Protein AF-A0AAU7GQK8-F1 (afdb_monomer_lite)

Radius of gyration: 15.6 Å; chains: 1; bounding box: 38×26×42 Å

pLDDT: mean 88.73, std 6.78, range [58.38, 95.5]

Secondary structure (DSSP, 8-state):
-B----HHHHHHHTSTTGGG--HHHHHTSTTHHHHHHHHHHHHT-SEEEEEE-TTS-EEEEEESSTT---EEEEEETTEEEETTHHHHHHHHHHHHHHHHS-TTGGGS-HHHHHHHHHHHHHHTT--HHHHHHHHHHHH-

Foldseek 3Di:
DFDQALVVVLVLLPDPCNLVDAPLNLCPDPCNVSNLVSLLVLLPFGDWDWDADPVRKIKIFTDNDPVGRPWIWIDDPSDIDTDCPLSSNLLSVLSSLVSPDDPCLVVDDPVVVVVSLVVSCVVSVHDSVSSVSSVVNSVD

Structure (mmCIF, N/CA/C/O backbone):
data_AF-A0AAU7GQK8-F1
#
_entry.id   AF-A0AAU7GQK8-F1
#
loop_
_atom_site.group_PDB
_atom_site.id
_atom_site.type_symbol
_atom_site.label_atom_id
_atom_site.label_alt_id
_atom_site.label_comp_id
_atom_site.label_asym_id
_atom_site.label_entity_id
_atom_site.label_seq_id
_atom_site.pdbx_PDB_ins_code
_atom_site.Cartn_x
_atom_site.Cartn_y
_atom_site.Cartn_z
_atom_site.occupancy
_atom_site.B_iso_or_equiv
_atom_site.auth_seq_id
_atom_site.auth_comp_id
_atom_site.auth_asym_id
_atom_site.auth_atom_id
_atom_site.pdbx_PDB_model_num
ATOM 1 N N . MET A 1 1 ? 3.070 -3.277 18.983 1.00 58.38 1 MET A N 1
ATOM 2 C CA . MET A 1 1 ? 3.810 -4.397 18.359 1.00 58.38 1 MET A CA 1
ATOM 3 C C . MET A 1 1 ? 4.640 -3.815 17.222 1.00 58.38 1 MET A C 1
ATOM 5 O O . MET A 1 1 ? 4.125 -2.942 16.535 1.00 58.38 1 MET A O 1
ATOM 9 N N . PHE A 1 2 ? 5.909 -4.207 17.063 1.00 65.38 2 PHE A N 1
ATOM 10 C CA . PHE A 1 2 ? 6.689 -3.819 15.879 1.00 65.38 2 PHE A CA 1
ATOM 11 C C . PHE A 1 2 ? 6.305 -4.754 14.732 1.00 65.38 2 PHE A C 1
ATOM 13 O O . PHE A 1 2 ? 6.503 -5.965 14.846 1.00 65.38 2 PHE A O 1
ATOM 20 N N . LYS A 1 3 ? 5.740 -4.211 13.655 1.00 69.25 3 LYS A N 1
ATOM 21 C CA . LYS A 1 3 ? 5.445 -4.975 12.440 1.00 69.25 3 LYS A CA 1
ATOM 22 C C . LYS A 1 3 ? 6.649 -4.883 11.507 1.00 69.25 3 LYS A C 1
ATOM 24 O O . LYS A 1 3 ? 7.192 -3.800 11.303 1.00 69.25 3 LYS A O 1
ATOM 29 N N . THR A 1 4 ? 7.088 -6.019 10.972 1.00 68.94 4 THR A N 1
ATOM 30 C CA . THR A 1 4 ? 8.289 -6.090 10.121 1.00 68.94 4 THR A CA 1
ATOM 31 C C . THR A 1 4 ? 8.048 -6.728 8.757 1.00 68.94 4 THR A C 1
ATOM 33 O O . THR A 1 4 ? 8.979 -6.754 7.958 1.00 68.94 4 THR A O 1
ATOM 36 N N . LYS A 1 5 ? 6.843 -7.252 8.483 1.00 81.62 5 LYS A N 1
ATOM 37 C CA . LYS A 1 5 ? 6.514 -8.003 7.259 1.00 81.62 5 LYS A CA 1
ATOM 38 C C . LYS A 1 5 ? 5.036 -7.892 6.886 1.00 81.62 5 LYS A C 1
ATOM 40 O O . LYS A 1 5 ? 4.209 -7.591 7.743 1.00 81.62 5 LYS A O 1
ATOM 45 N N . ILE A 1 6 ? 4.728 -8.211 5.628 1.00 90.19 6 ILE A N 1
ATOM 46 C CA . ILE A 1 6 ? 3.391 -8.165 5.008 1.00 90.19 6 ILE A CA 1
ATOM 47 C C . ILE A 1 6 ? 2.793 -9.563 4.747 1.00 90.19 6 ILE A C 1
ATOM 49 O O . ILE A 1 6 ? 2.440 -9.912 3.621 1.00 90.19 6 ILE A O 1
ATOM 53 N N . GLU A 1 7 ? 2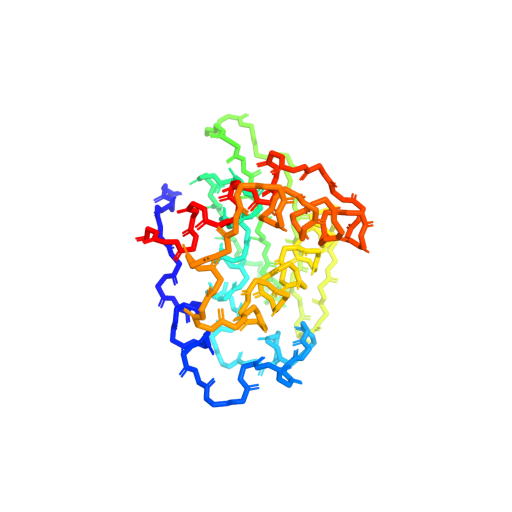.759 -10.409 5.775 1.00 87.38 7 GLU A N 1
ATOM 54 C CA . GLU A 1 7 ? 2.442 -11.843 5.651 1.00 87.38 7 GLU A CA 1
ATOM 55 C C . GLU A 1 7 ? 1.087 -12.143 4.981 1.00 87.38 7 GLU A C 1
ATOM 57 O O . GLU A 1 7 ? 0.992 -13.058 4.164 1.00 87.38 7 GLU A O 1
ATOM 62 N N . HIS A 1 8 ? 0.041 -11.369 5.277 1.00 89.56 8 HIS A N 1
ATOM 63 C CA . HIS A 1 8 ? -1.304 -11.610 4.744 1.00 89.56 8 HIS A CA 1
ATOM 64 C C . HIS A 1 8 ? -1.440 -11.023 3.347 1.00 89.56 8 HIS A C 1
ATOM 66 O O . HIS A 1 8 ? -2.011 -11.641 2.448 1.00 89.56 8 HIS A O 1
ATOM 72 N N . LEU A 1 9 ? -0.860 -9.843 3.145 1.00 91.00 9 LEU A N 1
ATOM 73 C CA . LEU A 1 9 ? -0.875 -9.176 1.855 1.00 91.00 9 LEU A CA 1
ATOM 74 C C . LEU A 1 9 ? -0.057 -9.947 0.809 1.00 91.00 9 LEU A C 1
ATOM 76 O O . LEU A 1 9 ? -0.452 -9.975 -0.350 1.00 91.00 9 LEU A O 1
ATOM 80 N N . LYS A 1 10 ? 1.019 -10.653 1.198 1.00 89.69 10 LYS A N 1
ATOM 81 C CA . LYS A 1 10 ? 1.784 -11.544 0.299 1.00 89.69 10 LYS A CA 1
ATOM 82 C C . LYS A 1 10 ? 0.907 -12.603 -0.366 1.00 89.69 10 LYS A C 1
ATOM 84 O O . LYS A 1 10 ? 1.056 -12.829 -1.563 1.00 89.69 10 LYS A O 1
ATOM 89 N N . GLN A 1 11 ? -0.012 -13.209 0.385 1.00 87.62 11 GLN A N 1
ATOM 90 C CA . GLN A 1 11 ? -0.928 -14.222 -0.148 1.00 87.62 11 GLN A CA 1
ATOM 91 C C . GLN A 1 11 ? -1.889 -13.614 -1.173 1.00 87.62 11 GLN A C 1
ATOM 93 O O . GLN A 1 11 ? -2.117 -14.199 -2.226 1.00 87.62 11 GLN A O 1
ATOM 98 N N . VAL A 1 12 ? -2.400 -12.411 -0.893 1.00 89.56 12 VAL A N 1
ATOM 99 C CA . VAL A 1 12 ? -3.307 -11.705 -1.807 1.00 89.56 12 VAL A CA 1
ATOM 100 C C . VAL A 1 12 ? -2.585 -11.243 -3.071 1.00 89.56 12 VAL A C 1
ATOM 102 O O . VAL A 1 12 ? -3.122 -11.386 -4.155 1.00 89.56 12 VAL A O 1
ATOM 105 N N . ILE A 1 13 ? -1.346 -10.758 -2.967 1.00 88.94 13 ILE A N 1
ATOM 106 C CA . ILE A 1 13 ? -0.528 -10.335 -4.119 1.00 88.94 13 ILE A CA 1
ATOM 107 C C . ILE A 1 13 ? -0.242 -11.488 -5.091 1.00 88.94 13 ILE A C 1
ATOM 109 O O . ILE A 1 13 ? -0.012 -11.254 -6.277 1.00 88.94 13 ILE A O 1
ATOM 113 N N . GLN A 1 14 ? -0.164 -12.715 -4.577 1.00 86.38 14 GLN A N 1
ATOM 114 C CA . GLN A 1 14 ? 0.151 -13.910 -5.357 1.00 86.38 14 GLN A CA 1
ATOM 115 C C . GLN A 1 14 ? -1.084 -14.560 -5.991 1.00 86.38 14 GLN A C 1
ATOM 117 O O . GLN A 1 14 ? -0.920 -15.539 -6.714 1.00 86.38 14 GLN A O 1
ATOM 122 N N . SER A 1 15 ? -2.295 -14.057 -5.731 1.00 86.56 15 SER A N 1
ATOM 123 C CA . SER A 1 15 ? -3.497 -14.590 -6.368 1.00 86.56 15 SER A CA 1
ATOM 124 C C . SER A 1 15 ? -3.611 -14.126 -7.822 1.00 86.56 15 SER A C 1
ATOM 126 O O . SER A 1 15 ? -3.201 -13.017 -8.173 1.00 86.56 15 SER A O 1
ATOM 128 N N . ASP A 1 16 ? -4.218 -14.966 -8.663 1.00 81.62 16 ASP A N 1
ATOM 129 C CA . ASP A 1 16 ? -4.432 -14.663 -10.085 1.00 81.62 16 ASP A CA 1
ATOM 130 C C . ASP A 1 16 ? -5.318 -13.419 -10.290 1.00 81.62 16 ASP A C 1
ATOM 132 O O . ASP A 1 16 ? -5.154 -12.677 -11.260 1.00 81.62 16 ASP A O 1
ATOM 136 N N . ASP A 1 17 ? -6.206 -13.139 -9.334 1.00 88.38 17 ASP A N 1
ATOM 137 C CA . ASP A 1 17 ? -7.135 -12.010 -9.382 1.00 88.38 17 ASP A CA 1
ATOM 138 C C . ASP A 1 17 ? -6.549 -10.708 -8.822 1.00 88.38 17 ASP A C 1
ATOM 140 O O . ASP A 1 17 ? -7.190 -9.666 -8.924 1.00 88.38 17 ASP A O 1
ATOM 144 N N . PHE A 1 18 ? -5.334 -10.708 -8.256 1.00 90.25 18 PHE A N 1
ATOM 145 C CA . PHE A 1 18 ? -4.793 -9.534 -7.559 1.00 90.25 18 PHE A CA 1
ATOM 146 C C . PHE A 1 18 ? -4.863 -8.246 -8.390 1.00 90.25 18 PHE A C 1
ATOM 148 O O . PHE A 1 18 ? -5.241 -7.190 -7.887 1.00 90.25 18 PHE A O 1
ATOM 155 N N . LEU A 1 19 ? -4.524 -8.330 -9.680 1.00 91.12 19 LEU A N 1
ATOM 156 C CA . LEU A 1 19 ? -4.459 -7.171 -10.572 1.00 91.12 19 LEU A CA 1
ATOM 157 C C . LEU A 1 19 ? -5.826 -6.552 -10.908 1.00 91.12 19 LEU A C 1
ATOM 159 O O . LEU A 1 19 ? -5.850 -5.430 -11.435 1.00 91.12 19 LEU A O 1
ATOM 163 N N . SER A 1 20 ? -6.922 -7.272 -10.637 1.00 92.06 20 SER A N 1
ATOM 164 C CA . SER A 1 20 ? -8.302 -6.821 -10.839 1.00 92.06 20 SER A CA 1
ATOM 165 C C . SER A 1 20 ? -8.951 -6.267 -9.565 1.00 92.06 20 SER A C 1
ATOM 167 O O . SER A 1 20 ? -9.997 -5.628 -9.663 1.00 92.06 20 SER A O 1
ATOM 169 N N . LEU A 1 21 ? -8.322 -6.449 -8.397 1.00 93.31 21 LEU A N 1
ATOM 170 C CA . LEU A 1 21 ? -8.850 -5.974 -7.121 1.00 93.31 21 LEU A CA 1
ATOM 171 C C . LEU A 1 21 ? -8.793 -4.447 -7.004 1.00 93.31 21 LEU A C 1
ATOM 173 O O . LEU A 1 21 ? -7.794 -3.802 -7.332 1.00 93.31 21 LEU A O 1
ATOM 177 N N . SER A 1 22 ? -9.856 -3.883 -6.440 1.00 92.94 22 SER A N 1
ATOM 178 C CA . SER A 1 22 ? -9.883 -2.536 -5.878 1.00 92.94 22 SER A CA 1
ATOM 179 C C . SER A 1 22 ? -9.531 -2.551 -4.385 1.00 92.94 22 SER A C 1
ATOM 181 O O . SER A 1 22 ? -9.515 -3.594 -3.725 1.00 92.94 22 SER A O 1
ATOM 183 N N . PHE A 1 23 ? -9.263 -1.373 -3.821 1.00 92.25 23 PHE A N 1
ATOM 184 C CA . PHE A 1 23 ? -9.076 -1.246 -2.376 1.00 92.25 23 PHE A CA 1
ATOM 185 C C . PHE A 1 23 ? -10.360 -1.620 -1.616 1.00 92.25 23 PHE A C 1
ATOM 187 O O . PHE A 1 23 ? -10.313 -2.220 -0.543 1.00 92.25 23 PHE A O 1
ATOM 194 N N . GLU A 1 24 ? -11.512 -1.293 -2.195 1.00 91.94 24 GLU A N 1
ATOM 195 C CA . GLU A 1 24 ? -12.833 -1.624 -1.680 1.00 91.94 24 GLU A CA 1
ATOM 196 C C . GLU A 1 24 ? -13.088 -3.144 -1.665 1.00 91.94 24 GLU A C 1
ATOM 198 O O . GLU A 1 24 ? -13.788 -3.639 -0.785 1.00 91.94 24 GLU A O 1
ATOM 203 N N . ASP A 1 25 ? -12.473 -3.916 -2.562 1.00 91.75 25 ASP A N 1
ATOM 204 C CA . ASP A 1 25 ? -12.550 -5.380 -2.504 1.00 91.75 25 ASP A CA 1
ATOM 205 C C . ASP A 1 25 ? -11.761 -5.926 -1.304 1.00 91.75 25 ASP A C 1
ATOM 207 O O . ASP A 1 25 ? -12.274 -6.761 -0.560 1.00 91.75 25 ASP A O 1
ATOM 211 N N . LEU A 1 26 ? -10.556 -5.399 -1.044 1.00 88.88 26 LEU A N 1
ATOM 212 C CA . LEU A 1 26 ? -9.706 -5.817 0.083 1.00 88.88 26 LEU A CA 1
ATOM 213 C C . LEU A 1 26 ? -10.375 -5.636 1.452 1.00 88.88 26 LEU A C 1
ATOM 215 O O . LEU A 1 26 ? -10.223 -6.480 2.336 1.00 88.88 26 LEU A O 1
ATOM 219 N N . ILE A 1 27 ? -11.107 -4.538 1.653 1.00 89.25 27 ILE A N 1
ATOM 220 C CA . ILE A 1 27 ? -11.773 -4.265 2.938 1.00 89.25 27 ILE A CA 1
ATOM 221 C C . ILE A 1 27 ? -12.940 -5.224 3.217 1.00 89.25 27 ILE A C 1
ATOM 223 O O . ILE A 1 27 ? -13.307 -5.405 4.378 1.00 89.25 27 ILE A O 1
ATOM 227 N N . ASN A 1 28 ? -13.477 -5.872 2.179 1.00 89.06 28 ASN A N 1
ATOM 228 C CA . ASN A 1 28 ? -14.556 -6.853 2.284 1.00 89.06 28 ASN A CA 1
ATOM 229 C C . ASN A 1 28 ? -14.049 -8.283 2.536 1.00 89.06 28 ASN A C 1
ATOM 231 O O . ASN A 1 28 ? -14.851 -9.205 2.688 1.00 89.06 28 ASN A O 1
ATOM 235 N N . PHE A 1 29 ? -12.732 -8.500 2.589 1.00 89.12 29 PHE A N 1
ATOM 236 C CA . PHE A 1 29 ? -12.171 -9.822 2.856 1.00 89.12 29 PHE A CA 1
ATOM 237 C C . PHE A 1 29 ? -12.310 -10.204 4.335 1.00 89.12 29 PHE A C 1
ATOM 239 O O . PHE A 1 29 ? -12.264 -9.363 5.234 1.00 89.12 29 PHE A O 1
ATOM 246 N N . ASN A 1 30 ? -12.366 -11.512 4.607 1.00 88.06 30 ASN A N 1
ATOM 247 C CA . ASN A 1 30 ? -12.427 -12.047 5.974 1.00 88.06 30 ASN A CA 1
ATOM 248 C C . ASN A 1 30 ? -11.210 -11.656 6.839 1.00 88.06 30 ASN A C 1
ATOM 250 O O . ASN A 1 30 ? -11.309 -11.629 8.063 1.00 88.06 30 ASN A O 1
ATOM 254 N N . ASN A 1 31 ? -10.066 -11.356 6.217 1.00 90.00 31 ASN A N 1
ATOM 255 C CA . ASN A 1 31 ? -8.820 -10.923 6.855 1.00 90.00 31 ASN A CA 1
ATOM 256 C C . ASN A 1 31 ? -8.533 -9.419 6.656 1.00 90.00 31 ASN A C 1
ATOM 258 O O . ASN A 1 31 ? -7.375 -9.002 6.711 1.00 90.00 31 ASN A O 1
ATOM 262 N N . SER A 1 32 ? -9.564 -8.596 6.425 1.00 90.75 32 SER A N 1
ATOM 263 C CA . SER A 1 32 ? -9.419 -7.159 6.141 1.00 90.75 32 SER A CA 1
ATOM 264 C C . SER A 1 32 ? -8.617 -6.399 7.201 1.00 90.75 32 SER A C 1
ATOM 266 O O . SER A 1 32 ? -7.817 -5.535 6.855 1.00 90.75 32 SER A O 1
ATOM 268 N N . ILE A 1 33 ? -8.745 -6.753 8.484 1.00 91.69 33 ILE A N 1
ATOM 269 C CA . ILE A 1 33 ? -7.971 -6.125 9.569 1.00 91.69 33 ILE A CA 1
ATOM 270 C C . ILE A 1 33 ? -6.467 -6.351 9.375 1.00 91.69 33 ILE A C 1
ATOM 272 O O . ILE A 1 33 ? -5.681 -5.411 9.484 1.00 91.69 33 ILE A O 1
ATOM 276 N N . GLN A 1 34 ? -6.060 -7.583 9.072 1.00 92.81 34 GLN A N 1
ATOM 277 C CA . GLN A 1 34 ? -4.658 -7.926 8.855 1.00 92.81 34 GLN A CA 1
ATOM 278 C C . GLN A 1 34 ? -4.121 -7.337 7.546 1.00 92.81 34 GLN A C 1
ATOM 280 O O . GLN A 1 34 ? -2.966 -6.925 7.483 1.00 92.81 34 GLN A O 1
ATOM 285 N N . LEU A 1 35 ? -4.961 -7.252 6.513 1.00 93.12 35 LEU A N 1
ATOM 286 C CA . LEU A 1 35 ? -4.604 -6.613 5.246 1.00 93.12 35 LEU A CA 1
ATOM 287 C C . LEU A 1 35 ? -4.393 -5.105 5.414 1.00 93.12 35 LEU A C 1
ATOM 289 O O . LEU A 1 35 ? -3.423 -4.561 4.890 1.00 93.12 35 LEU A O 1
ATOM 293 N N . LEU A 1 36 ? -5.251 -4.437 6.189 1.00 93.00 36 LEU A N 1
ATOM 294 C CA . LEU A 1 36 ? -5.078 -3.029 6.546 1.00 93.00 36 LEU A CA 1
ATOM 295 C C . LEU A 1 36 ? -3.807 -2.808 7.369 1.00 93.00 36 LEU A C 1
ATOM 297 O O . LEU A 1 36 ? -3.068 -1.868 7.092 1.00 93.00 36 LEU A O 1
ATOM 301 N N . GLU A 1 37 ? -3.513 -3.680 8.336 1.00 92.94 37 GLU A N 1
ATOM 302 C CA . GLU A 1 37 ? -2.257 -3.631 9.093 1.00 92.94 37 GLU A CA 1
ATOM 303 C C . GLU A 1 37 ? -1.031 -3.731 8.166 1.00 92.94 37 GLU A C 1
ATOM 305 O O . GLU A 1 37 ? -0.112 -2.915 8.258 1.00 92.94 37 GLU A O 1
ATOM 310 N N . ASP A 1 38 ? -1.028 -4.691 7.239 1.00 94.00 38 ASP A N 1
ATOM 311 C CA . ASP A 1 38 ? 0.070 -4.882 6.289 1.00 94.00 38 ASP A CA 1
ATOM 312 C C . ASP A 1 38 ? 0.215 -3.677 5.332 1.00 94.00 38 ASP A C 1
ATOM 314 O O . ASP A 1 38 ? 1.335 -3.262 5.025 1.00 94.00 38 ASP A O 1
ATOM 318 N N . LEU A 1 39 ? -0.890 -3.054 4.905 1.00 94.19 39 LEU A N 1
ATOM 319 C CA . LEU A 1 39 ? -0.858 -1.832 4.091 1.00 94.19 39 LEU A CA 1
ATOM 320 C C . LEU A 1 39 ? -0.325 -0.619 4.867 1.00 94.19 39 LEU A C 1
ATOM 322 O O . LEU A 1 39 ? 0.487 0.130 4.328 1.00 94.19 39 LEU A O 1
ATOM 326 N N . ILE A 1 40 ? -0.722 -0.432 6.131 1.00 93.62 40 ILE A N 1
ATOM 327 C CA . ILE A 1 40 ? -0.174 0.624 7.003 1.00 93.62 40 ILE A CA 1
ATOM 328 C C . ILE A 1 40 ? 1.338 0.443 7.167 1.00 93.62 40 ILE A C 1
ATOM 330 O O . ILE A 1 40 ? 2.092 1.420 7.143 1.00 93.62 40 ILE A O 1
ATOM 334 N N . TYR A 1 41 ? 1.799 -0.804 7.280 1.00 93.19 41 TYR A N 1
ATOM 335 C CA . TYR A 1 41 ? 3.225 -1.089 7.274 1.00 93.19 41 TYR A CA 1
ATOM 336 C C . TYR A 1 41 ? 3.875 -0.666 5.950 1.00 93.19 41 TYR A C 1
ATOM 338 O O . TYR A 1 41 ? 4.921 -0.024 5.968 1.00 93.19 41 TYR A O 1
ATOM 346 N N . LEU A 1 42 ? 3.273 -0.940 4.792 1.00 93.38 42 LEU A N 1
ATOM 347 C CA . LEU A 1 42 ? 3.833 -0.500 3.507 1.00 93.38 42 LEU A CA 1
ATOM 348 C C . LEU A 1 42 ? 3.892 1.026 3.340 1.00 93.38 42 LEU A C 1
ATOM 350 O O . LEU A 1 42 ? 4.807 1.510 2.677 1.00 93.38 42 LEU A O 1
ATOM 354 N N . VAL A 1 43 ? 2.986 1.781 3.972 1.00 93.06 43 VAL A N 1
ATOM 355 C CA . VAL A 1 43 ? 3.038 3.256 4.000 1.00 93.06 43 VAL A CA 1
ATOM 356 C C . VAL A 1 43 ? 4.319 3.767 4.675 1.00 93.06 43 VAL A C 1
ATOM 358 O O . VAL A 1 43 ? 4.806 4.841 4.339 1.00 93.06 43 VAL A O 1
ATOM 361 N N . GLY A 1 44 ? 4.912 3.013 5.603 1.00 90.44 44 GLY A N 1
ATOM 362 C CA . GLY A 1 44 ? 6.161 3.414 6.259 1.00 90.44 44 GLY A CA 1
ATOM 363 C C . GLY A 1 44 ? 6.168 3.265 7.776 1.00 90.44 44 GLY A C 1
ATOM 364 O O . GLY A 1 44 ? 7.233 3.364 8.393 1.00 90.44 44 GLY A O 1
ATOM 365 N N . TYR A 1 45 ? 5.016 2.988 8.383 1.00 90.88 45 TYR A N 1
ATOM 366 C CA . TYR A 1 45 ? 4.892 2.870 9.830 1.00 90.88 45 TYR A CA 1
ATOM 367 C C . TYR A 1 45 ? 5.361 1.501 10.318 1.00 90.88 45 TYR A C 1
ATOM 369 O O . TYR A 1 45 ? 5.085 0.471 9.708 1.00 90.88 45 TYR A O 1
ATOM 377 N N . ASN A 1 46 ? 6.094 1.487 11.429 1.00 87.62 46 ASN A N 1
ATOM 378 C CA . ASN A 1 46 ? 6.642 0.256 12.009 1.00 87.62 46 ASN A CA 1
ATOM 379 C C . ASN A 1 46 ? 5.942 -0.111 13.318 1.00 87.62 46 ASN A C 1
ATOM 381 O O . ASN A 1 46 ? 5.935 -1.278 13.714 1.00 87.62 46 ASN A O 1
ATOM 385 N N . ILE A 1 47 ? 5.351 0.880 13.988 1.00 90.00 47 ILE A N 1
ATOM 386 C CA . ILE A 1 47 ? 4.494 0.675 15.146 1.00 90.00 47 ILE A CA 1
ATOM 387 C C . ILE A 1 47 ? 3.057 0.795 14.682 1.00 90.00 47 ILE A C 1
ATOM 389 O O . ILE A 1 47 ? 2.657 1.839 14.175 1.00 90.00 47 ILE A O 1
ATOM 393 N N . ILE A 1 48 ? 2.294 -0.273 14.882 1.00 91.69 48 ILE A N 1
ATOM 394 C CA . ILE A 1 48 ? 0.861 -0.299 14.623 1.00 91.69 48 ILE A CA 1
ATOM 395 C C . ILE A 1 48 ? 0.200 -0.838 15.889 1.00 91.69 48 ILE A C 1
ATOM 397 O O . ILE A 1 48 ? 0.568 -1.902 16.401 1.00 91.69 48 ILE A O 1
ATOM 401 N N . LEU A 1 49 ? -0.723 -0.059 16.442 1.00 91.25 49 LEU A N 1
ATOM 402 C CA . LEU A 1 49 ? -1.605 -0.464 17.527 1.00 91.25 49 LEU A CA 1
ATOM 403 C C . LEU A 1 49 ? -3.010 -0.617 16.971 1.00 91.25 49 LEU A C 1
ATOM 405 O O . LEU A 1 49 ? -3.489 0.254 16.249 1.00 91.25 49 LEU A O 1
ATOM 409 N N . ILE A 1 50 ? -3.652 -1.725 17.320 1.00 91.88 50 ILE A N 1
ATOM 410 C CA . ILE A 1 50 ? -5.002 -2.055 16.884 1.00 91.88 50 ILE A CA 1
ATOM 411 C C . ILE A 1 50 ? -5.858 -2.169 18.136 1.00 91.88 50 ILE A C 1
ATOM 413 O O . ILE A 1 50 ? -5.604 -3.011 18.997 1.00 91.88 50 ILE A O 1
ATOM 417 N N . GLU A 1 51 ? -6.869 -1.320 18.234 1.00 91.81 51 GLU A N 1
ATOM 418 C CA . GLU A 1 51 ? -7.806 -1.294 19.349 1.00 91.81 51 GLU A CA 1
ATOM 419 C C . GLU A 1 51 ? -9.213 -1.561 18.833 1.00 91.81 51 GLU A C 1
ATOM 421 O O . GLU A 1 51 ? -9.618 -1.032 17.797 1.00 91.81 51 GLU A O 1
ATOM 426 N N . ARG A 1 52 ? -9.982 -2.372 19.562 1.00 91.38 52 ARG A N 1
ATOM 427 C CA . ARG A 1 52 ? -11.386 -2.614 19.240 1.00 91.38 52 ARG A CA 1
ATOM 428 C C . ARG A 1 52 ? -12.269 -1.982 20.297 1.00 91.38 52 ARG A C 1
ATOM 430 O O . ARG A 1 52 ? -12.185 -2.309 21.478 1.00 91.38 52 ARG A O 1
ATOM 437 N N . THR A 1 53 ? -13.119 -1.071 19.854 1.00 89.81 53 THR A N 1
ATOM 438 C CA . THR A 1 53 ? -14.087 -0.397 20.717 1.00 89.81 53 THR A CA 1
ATOM 439 C C . THR A 1 53 ? -15.259 -1.327 21.062 1.00 89.81 53 THR A C 1
ATOM 441 O O . THR A 1 53 ? -15.551 -2.258 20.303 1.00 89.81 53 THR A O 1
ATOM 444 N N . PRO A 1 54 ? -15.993 -1.064 22.160 1.00 87.19 54 PRO A N 1
ATOM 445 C CA . PRO A 1 54 ? -17.199 -1.820 22.506 1.00 87.19 54 PRO A CA 1
ATOM 446 C C . PRO A 1 54 ? -18.295 -1.784 21.429 1.0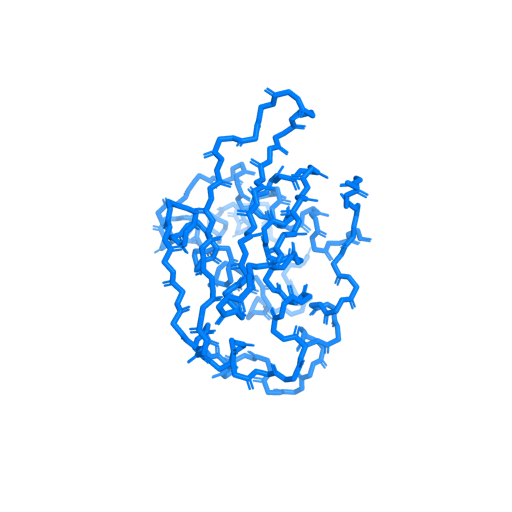0 87.19 54 PRO A C 1
ATOM 448 O O . PRO A 1 54 ? -19.080 -2.721 21.334 1.00 87.19 54 PRO A O 1
ATOM 451 N N . SER A 1 55 ? -18.337 -0.738 20.593 1.00 85.56 55 SER A N 1
ATOM 452 C CA . SER A 1 55 ? -19.257 -0.630 19.450 1.00 85.56 55 SER A CA 1
ATOM 453 C C . SER A 1 55 ? -18.865 -1.513 18.262 1.00 85.56 55 SER A C 1
ATOM 455 O O . SER A 1 55 ? -19.576 -1.547 17.263 1.00 85.56 55 SER A O 1
ATOM 457 N N . GLY A 1 56 ? -17.737 -2.221 18.345 1.00 85.56 56 GLY A N 1
ATOM 458 C CA . GLY A 1 56 ? -17.241 -3.106 17.297 1.00 85.56 56 GLY A CA 1
ATOM 459 C C . GLY A 1 56 ? -16.302 -2.439 16.290 1.00 85.56 56 GLY A C 1
ATOM 460 O O . GLY A 1 56 ? -15.697 -3.168 15.505 1.00 85.56 56 GLY A O 1
ATOM 461 N N . THR A 1 57 ? -16.119 -1.114 16.351 1.00 91.25 57 THR A N 1
ATOM 462 C CA . THR A 1 57 ? -15.189 -0.349 15.501 1.00 91.25 57 THR A CA 1
ATOM 463 C C . THR A 1 57 ? -13.741 -0.695 15.837 1.00 91.25 57 THR A C 1
ATOM 465 O O . THR A 1 57 ? -13.355 -0.664 17.012 1.00 91.25 57 THR A O 1
ATOM 468 N N . THR A 1 58 ? -12.939 -0.970 14.811 1.00 92.12 58 THR A N 1
ATOM 469 C CA . THR A 1 58 ? -11.490 -1.172 14.909 1.00 92.12 58 THR A CA 1
ATOM 470 C C . THR A 1 58 ? -10.771 0.146 14.634 1.00 92.12 58 THR A C 1
ATOM 472 O O . THR A 1 58 ? -11.031 0.803 13.631 1.00 92.12 58 THR A O 1
ATOM 475 N N . ILE A 1 59 ? -9.856 0.540 15.512 1.00 92.50 59 ILE A N 1
ATOM 476 C CA . ILE A 1 59 ? -9.028 1.738 15.373 1.00 92.50 59 ILE A CA 1
ATOM 477 C C . ILE A 1 59 ? -7.584 1.287 15.201 1.00 92.50 59 ILE A C 1
ATOM 479 O O . ILE A 1 59 ? -7.065 0.561 16.047 1.00 92.50 59 ILE A O 1
ATOM 483 N N . PHE A 1 60 ? -6.930 1.741 14.135 1.00 92.75 60 PHE A N 1
ATOM 484 C CA . PHE A 1 60 ? -5.488 1.583 13.983 1.00 92.75 60 PHE A CA 1
ATOM 485 C C . PHE A 1 60 ? -4.824 2.910 14.314 1.00 92.75 60 PHE A C 1
ATOM 487 O O . PHE A 1 60 ? -5.214 3.936 13.759 1.00 92.75 60 PHE A O 1
ATOM 494 N N . SER A 1 61 ? -3.829 2.876 15.195 1.00 92.12 61 SER A N 1
ATOM 495 C CA . SER A 1 61 ? -2.922 3.994 15.456 1.00 92.12 61 SER A CA 1
ATOM 496 C C . SER A 1 61 ? -1.523 3.601 14.999 1.00 92.12 61 SER A C 1
ATOM 498 O O . SER A 1 61 ? -1.022 2.551 15.408 1.00 92.12 61 SER A O 1
ATOM 500 N N . ALA A 1 62 ? -0.905 4.408 14.142 1.00 91.62 62 ALA A N 1
ATOM 501 C CA . ALA A 1 62 ? 0.370 4.092 13.517 1.00 91.62 62 ALA A CA 1
ATOM 502 C C . ALA A 1 62 ? 1.416 5.184 13.747 1.00 91.62 62 ALA A C 1
ATOM 504 O O . ALA A 1 62 ? 1.087 6.358 13.906 1.00 91.62 62 ALA A O 1
ATOM 505 N N . GLY A 1 63 ? 2.680 4.766 13.778 1.00 89.50 63 GLY A N 1
ATOM 506 C CA . GLY A 1 63 ? 3.811 5.626 14.097 1.00 89.50 63 GLY A CA 1
ATOM 507 C C . GLY A 1 63 ? 5.135 5.080 13.583 1.00 89.50 63 GLY A C 1
ATOM 508 O O . GLY A 1 63 ? 5.314 3.865 13.417 1.00 89.50 63 GLY A O 1
ATOM 509 N N . MET A 1 64 ? 6.083 5.978 13.303 1.00 83.19 64 MET A N 1
ATOM 510 C CA . MET A 1 64 ? 7.468 5.567 13.035 1.00 83.19 64 MET A CA 1
ATOM 511 C C . MET A 1 64 ? 8.161 5.140 14.333 1.00 83.19 64 MET A C 1
ATOM 513 O O . MET A 1 64 ? 8.954 4.197 14.326 1.00 83.19 64 MET A O 1
ATOM 517 N N . PHE A 1 65 ? 7.807 5.792 15.445 1.00 83.25 65 PHE A N 1
ATOM 518 C CA . PHE A 1 65 ? 8.356 5.554 16.776 1.00 83.25 65 PHE A CA 1
ATOM 519 C C . PHE A 1 65 ? 7.242 5.254 17.793 1.00 83.25 65 PHE A C 1
ATOM 521 O O . PHE A 1 65 ? 6.112 5.699 17.608 1.00 83.25 65 PHE A O 1
ATOM 528 N N . PRO A 1 66 ? 7.538 4.541 18.897 1.00 79.44 66 PRO A N 1
ATOM 529 C CA . PRO A 1 66 ? 6.526 4.173 19.895 1.00 79.44 66 PRO A CA 1
ATOM 530 C C . PRO A 1 66 ? 5.788 5.353 20.541 1.00 79.44 66 PRO A C 1
ATOM 532 O O . PRO A 1 66 ? 4.642 5.199 20.948 1.00 79.44 66 PRO A O 1
ATOM 535 N N . ASN A 1 67 ? 6.440 6.513 20.632 1.00 80.44 67 ASN A N 1
ATOM 536 C CA . ASN A 1 67 ? 5.884 7.710 21.267 1.00 80.44 67 ASN A CA 1
ATOM 537 C C . ASN A 1 67 ? 5.170 8.644 20.273 1.00 80.44 67 ASN A C 1
ATOM 539 O O . ASN A 1 67 ? 4.722 9.711 20.675 1.00 80.44 67 ASN A O 1
ATOM 543 N N . ASP A 1 68 ? 5.099 8.264 18.996 1.00 78.81 68 ASP A N 1
ATOM 544 C CA . ASP A 1 68 ? 4.605 9.090 17.891 1.00 78.81 68 ASP A CA 1
ATOM 545 C C . ASP A 1 68 ? 3.476 8.355 17.154 1.00 78.81 68 ASP A C 1
ATOM 547 O O . ASP A 1 68 ? 3.633 7.889 16.028 1.00 78.81 68 ASP A O 1
ATOM 551 N N . LEU A 1 69 ? 2.360 8.146 17.859 1.00 79.56 69 LEU A N 1
ATOM 552 C CA . LEU A 1 69 ? 1.184 7.406 17.386 1.00 79.56 69 LEU A CA 1
ATOM 553 C C . LEU A 1 69 ? 0.030 8.361 17.072 1.00 79.56 69 LEU A C 1
ATOM 555 O O . LEU A 1 69 ? -1.063 8.258 17.637 1.00 79.56 69 LEU A O 1
ATOM 559 N N . ASP A 1 70 ? 0.287 9.315 16.186 1.00 69.88 70 ASP A N 1
ATOM 560 C CA . ASP A 1 70 ? -0.688 10.351 15.830 1.00 69.88 70 ASP A CA 1
ATOM 561 C C . ASP A 1 70 ? -1.626 9.943 14.690 1.00 69.88 70 ASP A C 1
ATOM 563 O O . ASP A 1 70 ? -2.711 10.514 14.521 1.00 69.88 70 ASP A O 1
ATOM 567 N N . GLU A 1 71 ? -1.248 8.927 13.922 1.00 67.44 71 GLU A N 1
ATOM 568 C CA . GLU A 1 71 ? -1.907 8.617 12.666 1.00 67.44 71 GLU A CA 1
ATOM 569 C C . GLU A 1 71 ? -2.972 7.539 12.833 1.00 67.44 71 GLU A C 1
ATOM 571 O O . GLU A 1 71 ? -2.679 6.403 13.204 1.00 67.44 71 GLU A O 1
ATOM 576 N N . LYS A 1 72 ? -4.235 7.907 12.579 1.00 81.06 72 LYS A N 1
ATOM 577 C CA . LYS A 1 72 ? -5.403 7.082 12.914 1.00 81.06 72 LYS A CA 1
ATOM 578 C C . LYS A 1 72 ? -6.249 6.753 11.693 1.00 81.06 72 LYS A C 1
ATOM 580 O O . LYS A 1 72 ? -6.627 7.664 10.949 1.00 81.06 72 LYS A O 1
ATOM 585 N N . ILE A 1 73 ? -6.620 5.478 11.557 1.00 92.00 73 ILE A N 1
ATOM 586 C CA . ILE A 1 73 ? -7.795 5.058 10.778 1.00 92.00 73 ILE A CA 1
ATOM 587 C C . ILE A 1 73 ? -8.803 4.381 11.690 1.00 92.00 73 ILE A C 1
ATOM 589 O O . ILE A 1 73 ? -8.441 3.695 12.647 1.00 92.00 73 ILE A O 1
ATOM 593 N N . ARG A 1 74 ? -10.074 4.551 11.363 1.00 90.44 74 ARG A N 1
ATOM 594 C CA . ARG A 1 74 ? -11.183 3.823 11.960 1.00 90.44 74 ARG A CA 1
ATOM 595 C C . ARG A 1 74 ? -11.820 2.967 10.888 1.00 90.44 74 ARG A C 1
ATOM 597 O O . ARG A 1 74 ? -11.989 3.419 9.760 1.00 90.44 74 ARG A O 1
ATOM 604 N N . PHE A 1 75 ? -12.161 1.751 11.268 1.00 89.75 75 PHE A N 1
ATOM 605 C CA . PHE A 1 75 ? -12.818 0.773 10.428 1.00 89.75 75 PHE A CA 1
ATOM 606 C C . PHE A 1 75 ? -14.067 0.258 11.145 1.00 89.75 75 PHE A C 1
ATOM 608 O O . PHE A 1 75 ? -13.971 -0.346 12.218 1.00 89.75 75 PHE A O 1
ATOM 615 N N . ASP A 1 76 ? -15.235 0.516 10.568 1.00 85.25 76 ASP A N 1
ATOM 616 C CA . ASP A 1 76 ? -16.537 0.030 11.029 1.00 85.25 76 ASP A CA 1
ATOM 617 C C . ASP A 1 76 ? -17.233 -0.630 9.840 1.00 85.25 76 ASP A C 1
ATOM 619 O O . ASP A 1 76 ? -17.348 0.013 8.814 1.00 85.25 76 ASP A O 1
ATOM 623 N N . ASN A 1 77 ? -17.655 -1.896 9.937 1.00 73.25 77 ASN A N 1
ATOM 624 C CA . ASN A 1 77 ? -18.552 -2.549 8.966 1.00 73.25 77 ASN A CA 1
ATOM 625 C C . ASN A 1 77 ? -18.350 -2.162 7.474 1.00 73.25 77 ASN A C 1
ATOM 627 O O . ASN A 1 77 ? -19.316 -1.868 6.771 1.00 73.25 77 ASN A O 1
ATOM 631 N N . SER A 1 78 ? -17.110 -2.218 6.968 1.00 78.12 78 SER A N 1
ATOM 632 C CA . SER A 1 78 ? -16.701 -1.859 5.582 1.00 78.12 78 SER A CA 1
ATOM 633 C C . SER A 1 78 ? -16.575 -0.360 5.272 1.00 78.12 78 SER A C 1
ATOM 635 O O . SER A 1 78 ? -16.165 0.020 4.180 1.00 78.12 78 SER A O 1
ATOM 637 N N . ASN A 1 79 ? -16.866 0.508 6.228 1.00 86.19 79 ASN A N 1
ATOM 638 C CA . ASN A 1 79 ? -16.528 1.919 6.208 1.00 86.19 79 ASN A CA 1
ATOM 639 C C . ASN A 1 79 ? -15.142 2.141 6.825 1.00 86.19 79 ASN A C 1
ATOM 641 O O . ASN A 1 79 ? -14.828 1.635 7.905 1.00 86.19 79 ASN A O 1
ATOM 645 N N . ILE A 1 80 ? -14.305 2.913 6.138 1.00 90.50 80 ILE A N 1
ATOM 646 C CA . ILE A 1 80 ? -12.965 3.269 6.594 1.00 90.50 80 ILE A CA 1
ATOM 647 C C . ILE A 1 80 ? -12.773 4.776 6.488 1.00 90.50 80 ILE A C 1
ATOM 649 O O . ILE A 1 80 ? -12.990 5.378 5.439 1.00 90.50 80 ILE A O 1
ATOM 653 N N . GLU A 1 81 ? -12.337 5.389 7.581 1.00 91.38 81 GLU A N 1
ATOM 654 C CA . GLU A 1 81 ? -12.095 6.826 7.663 1.00 91.38 81 GLU A CA 1
ATOM 655 C C . GLU A 1 81 ? -10.802 7.122 8.423 1.00 91.38 81 GLU A C 1
ATOM 657 O O . GLU A 1 81 ? -10.353 6.331 9.250 1.00 91.38 81 GLU A O 1
ATOM 662 N N . GLY A 1 82 ? -10.196 8.278 8.166 1.00 90.56 82 GLY A N 1
ATOM 663 C CA . GLY A 1 82 ? -9.006 8.725 8.887 1.00 90.56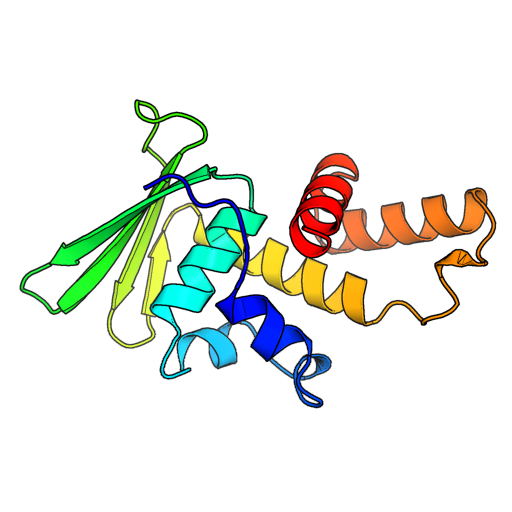 82 GLY A CA 1
ATOM 664 C C . GLY A 1 82 ? -7.966 9.374 7.989 1.00 90.56 82 GLY A C 1
ATOM 665 O O . GLY A 1 82 ? -8.053 9.327 6.763 1.00 90.56 82 GLY A O 1
ATOM 666 N N . LYS A 1 83 ? -6.961 9.989 8.616 1.00 87.94 83 LYS A N 1
ATOM 667 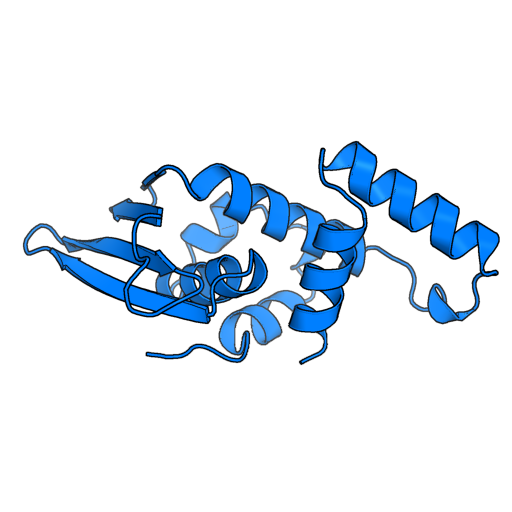C CA . LYS A 1 83 ? -5.920 10.756 7.914 1.00 87.94 83 LYS A CA 1
ATOM 668 C C . LYS A 1 83 ? -5.041 9.866 7.029 1.00 87.94 83 LYS A C 1
ATOM 670 O O . LYS A 1 83 ? -4.709 10.255 5.914 1.00 87.94 83 LYS A O 1
ATOM 675 N N . LEU A 1 84 ? -4.761 8.641 7.477 1.00 90.44 84 LEU A N 1
ATOM 676 C CA . LEU A 1 84 ? -3.955 7.670 6.729 1.00 90.44 84 LEU A CA 1
ATOM 677 C C . LEU A 1 84 ? -4.665 7.036 5.536 1.00 90.44 84 LEU A C 1
ATOM 679 O O . LEU A 1 84 ? -4.004 6.382 4.733 1.00 90.44 84 LEU A O 1
ATOM 683 N N . LEU A 1 85 ? -5.986 7.185 5.403 1.00 93.12 85 LEU A N 1
ATOM 684 C CA . LEU A 1 85 ? -6.740 6.464 4.379 1.00 93.12 85 LEU A CA 1
ATOM 685 C C . LEU A 1 85 ? -6.204 6.741 2.972 1.00 93.12 85 LEU A C 1
ATOM 687 O O . LEU A 1 85 ? -6.037 5.813 2.184 1.00 93.12 85 LEU A O 1
ATOM 691 N N . LEU A 1 86 ? -5.898 8.005 2.666 1.00 92.69 86 LEU A N 1
ATOM 692 C CA . LEU A 1 86 ? -5.346 8.364 1.364 1.00 92.69 86 LEU A CA 1
ATOM 693 C C . LEU A 1 86 ? -3.997 7.677 1.129 1.00 92.69 86 LEU A C 1
ATOM 695 O O . LEU A 1 86 ? -3.797 7.096 0.069 1.00 92.69 86 LEU A O 1
ATOM 699 N N . ALA A 1 87 ? -3.108 7.687 2.125 1.00 92.12 87 ALA A N 1
ATOM 700 C CA . ALA A 1 87 ? -1.807 7.037 2.025 1.00 92.12 87 ALA A CA 1
ATOM 701 C C . ALA A 1 87 ? -1.950 5.524 1.799 1.00 92.12 87 ALA A C 1
ATOM 703 O O . ALA A 1 87 ? -1.311 4.981 0.906 1.00 92.12 87 ALA A O 1
ATOM 704 N N . ILE A 1 88 ? -2.851 4.864 2.531 1.00 94.62 88 ILE A N 1
ATOM 705 C CA . ILE A 1 88 ? -3.144 3.432 2.379 1.00 94.62 88 ILE A CA 1
ATOM 706 C C . ILE A 1 88 ? -3.650 3.119 0.962 1.00 94.62 88 ILE A C 1
ATOM 708 O O . ILE A 1 88 ? -3.143 2.194 0.325 1.00 94.62 88 ILE A O 1
ATOM 712 N N . LYS A 1 89 ? -4.611 3.898 0.441 1.00 95.31 89 LYS A N 1
ATOM 713 C CA . LYS A 1 89 ? -5.134 3.714 -0.925 1.00 95.3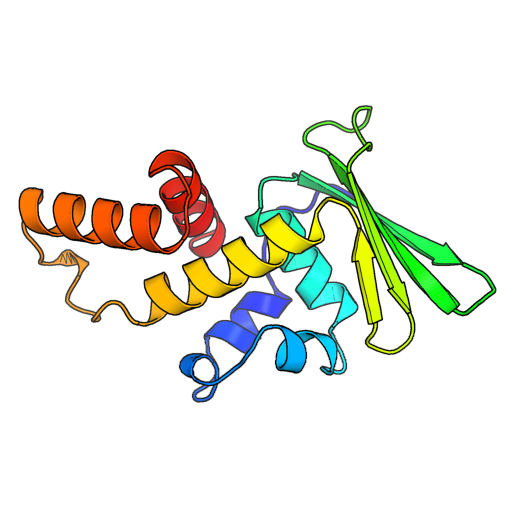1 89 LYS A CA 1
ATOM 714 C C . LYS A 1 89 ? -4.050 3.938 -1.981 1.00 95.31 89 LYS A C 1
ATOM 716 O O . LYS A 1 89 ? -3.925 3.141 -2.907 1.00 95.31 89 LYS A O 1
ATOM 721 N N . THR A 1 90 ? -3.242 4.985 -1.827 1.00 95.00 90 THR A N 1
ATOM 722 C CA . THR A 1 90 ? -2.114 5.268 -2.724 1.00 95.00 90 THR A CA 1
ATOM 723 C C . THR A 1 90 ? -1.090 4.136 -2.700 1.00 95.00 90 THR A C 1
ATOM 725 O O . THR A 1 90 ? -0.646 3.690 -3.754 1.00 95.00 90 THR A O 1
ATOM 728 N N . THR A 1 91 ? -0.748 3.615 -1.521 1.00 95.31 91 THR A N 1
ATOM 729 C CA . THR A 1 91 ? 0.152 2.466 -1.382 1.00 95.31 91 THR A CA 1
ATOM 730 C C . THR A 1 91 ? -0.406 1.226 -2.070 1.00 95.31 91 THR A C 1
ATOM 732 O O . THR A 1 91 ? 0.333 0.570 -2.800 1.00 95.31 91 THR A O 1
ATOM 735 N N . PHE A 1 92 ? -1.697 0.929 -1.912 1.00 95.50 92 PHE A N 1
ATOM 736 C CA . PHE A 1 92 ? -2.335 -0.182 -2.619 1.00 95.50 92 PHE A CA 1
ATOM 737 C C . PHE A 1 92 ? -2.247 -0.025 -4.150 1.00 95.50 92 PHE A C 1
ATOM 739 O O . PHE A 1 92 ? -1.826 -0.950 -4.844 1.00 95.50 92 PHE A O 1
ATOM 746 N N . ASN A 1 93 ? -2.549 1.163 -4.681 1.00 94.31 93 ASN A N 1
ATOM 747 C CA . ASN A 1 93 ? -2.451 1.434 -6.119 1.00 94.31 93 ASN A CA 1
ATOM 748 C C . ASN A 1 93 ? -1.013 1.310 -6.644 1.00 94.31 93 ASN A C 1
ATOM 750 O O . ASN A 1 93 ? -0.785 0.694 -7.687 1.00 94.31 93 ASN A O 1
ATOM 754 N N . LEU A 1 94 ? -0.029 1.810 -5.891 1.00 94.88 94 LEU A N 1
ATOM 755 C CA . LEU A 1 94 ? 1.387 1.633 -6.218 1.00 94.88 94 LEU A CA 1
ATOM 756 C C . LEU A 1 94 ? 1.769 0.155 -6.290 1.00 94.88 94 LEU A C 1
ATOM 758 O O . LEU A 1 94 ? 2.513 -0.237 -7.186 1.00 94.88 94 LEU A O 1
ATOM 762 N N . MET A 1 95 ? 1.261 -0.683 -5.383 1.00 93.44 95 MET A N 1
ATOM 763 C CA . MET A 1 95 ? 1.518 -2.122 -5.442 1.00 93.44 95 MET A CA 1
ATOM 764 C C . MET A 1 95 ? 0.958 -2.757 -6.716 1.00 93.44 95 MET A C 1
ATOM 766 O O . MET A 1 95 ? 1.647 -3.580 -7.322 1.00 93.44 95 MET A O 1
ATOM 770 N N . LEU A 1 96 ? -0.256 -2.377 -7.131 1.00 93.81 96 LEU A N 1
ATOM 771 C CA . LEU A 1 96 ? -0.845 -2.843 -8.389 1.00 93.81 96 LEU A CA 1
ATOM 772 C C . LEU A 1 96 ? 0.029 -2.444 -9.579 1.00 93.81 96 LEU A C 1
ATOM 774 O O . LEU A 1 96 ? 0.336 -3.283 -10.422 1.00 93.81 96 LEU A O 1
ATOM 778 N N . GLU A 1 97 ? 0.480 -1.190 -9.639 1.00 92.56 97 GLU A N 1
ATOM 779 C CA . GLU A 1 97 ? 1.362 -0.725 -10.714 1.00 92.56 97 GLU A CA 1
ATOM 780 C C . GLU A 1 97 ? 2.713 -1.442 -10.719 1.00 92.56 97 GLU A C 1
ATOM 782 O O . GLU A 1 97 ? 3.162 -1.881 -11.776 1.00 92.56 97 GLU A O 1
ATOM 787 N N . ILE A 1 98 ? 3.331 -1.646 -9.550 1.00 90.62 98 ILE A N 1
ATOM 788 C CA . ILE A 1 98 ? 4.572 -2.422 -9.425 1.00 90.62 98 ILE A CA 1
ATOM 789 C C . ILE A 1 98 ? 4.364 -3.852 -9.936 1.00 90.62 98 ILE A C 1
ATOM 791 O O . ILE A 1 98 ? 5.233 -4.377 -10.626 1.00 90.62 98 ILE A O 1
ATOM 795 N N . LYS A 1 99 ? 3.230 -4.487 -9.620 1.00 90.00 99 LYS A N 1
ATOM 796 C CA . LYS A 1 99 ? 2.935 -5.867 -10.036 1.00 90.00 99 LYS A CA 1
ATOM 797 C C . LYS A 1 99 ? 2.547 -6.003 -11.504 1.00 90.00 99 LYS A C 1
ATOM 799 O O . LYS A 1 99 ? 2.740 -7.073 -12.067 1.00 90.00 99 LYS A O 1
ATOM 804 N N . ARG A 1 100 ? 2.052 -4.934 -12.134 1.00 90.00 100 ARG A N 1
ATOM 805 C CA . ARG A 1 100 ? 1.812 -4.869 -13.587 1.00 90.00 100 ARG A CA 1
ATOM 806 C C . ARG A 1 100 ? 3.097 -4.748 -14.399 1.00 90.00 100 ARG A C 1
ATOM 808 O O . ARG A 1 100 ? 3.053 -4.946 -15.614 1.00 90.00 100 ARG A O 1
ATOM 815 N N . LEU A 1 101 ? 4.222 -4.400 -13.769 1.00 88.19 101 LEU A N 1
ATOM 816 C CA . LEU A 1 101 ? 5.495 -4.350 -14.473 1.00 88.19 101 LEU A CA 1
ATOM 817 C C . LEU A 1 101 ? 5.846 -5.739 -15.017 1.00 88.19 101 LEU A C 1
ATOM 819 O O . LEU A 1 101 ? 5.681 -6.740 -14.319 1.00 88.19 101 LEU A O 1
ATOM 823 N N . PRO A 1 102 ? 6.328 -5.816 -16.265 1.00 80.56 102 PRO A N 1
ATOM 824 C CA . PRO A 1 102 ? 6.628 -7.093 -16.882 1.00 80.56 102 PRO A CA 1
ATOM 825 C C . PRO A 1 102 ? 7.787 -7.784 -16.155 1.00 80.56 102 PRO A C 1
ATOM 827 O O . PRO A 1 102 ? 8.709 -7.126 -15.679 1.00 80.56 102 PRO A O 1
ATOM 830 N N . ASN A 1 103 ? 7.807 -9.119 -16.169 1.00 75.06 103 ASN A N 1
ATOM 831 C CA . ASN A 1 103 ? 8.879 -9.925 -15.560 1.00 75.06 103 ASN A CA 1
ATOM 832 C C . ASN A 1 103 ? 10.286 -9.607 -16.109 1.00 75.06 103 ASN A C 1
ATOM 834 O O . ASN A 1 103 ? 11.284 -9.939 -15.484 1.00 75.06 103 ASN A O 1
ATOM 838 N N . ILE A 1 104 ? 10.374 -8.955 -17.272 1.00 77.75 104 ILE A N 1
ATOM 839 C CA . ILE A 1 104 ? 11.629 -8.499 -17.885 1.00 77.75 104 ILE A CA 1
ATOM 840 C C . ILE A 1 104 ? 12.071 -7.106 -17.414 1.00 77.75 104 ILE A C 1
ATOM 842 O O . ILE A 1 104 ? 13.027 -6.565 -17.960 1.00 77.75 104 ILE A O 1
ATOM 846 N N . PHE A 1 105 ? 11.387 -6.498 -16.441 1.00 80.94 105 PHE A N 1
ATOM 847 C CA . PHE A 1 105 ? 11.721 -5.165 -15.932 1.00 80.94 105 PHE A CA 1
ATOM 848 C C . PHE A 1 105 ? 13.169 -5.080 -15.423 1.00 80.94 105 PHE A C 1
ATOM 850 O O . PHE A 1 105 ? 13.819 -4.053 -15.581 1.00 80.94 105 PHE A O 1
ATOM 857 N N . GLU A 1 106 ? 13.711 -6.176 -14.893 1.00 75.12 106 GLU A N 1
ATOM 858 C CA . GLU A 1 106 ? 15.112 -6.273 -14.457 1.00 75.12 106 GLU A CA 1
ATOM 859 C C . GLU A 1 106 ? 16.122 -6.203 -15.616 1.00 75.12 106 GLU A C 1
ATOM 861 O O . GLU A 1 106 ? 17.292 -5.897 -15.401 1.00 75.12 106 GLU A O 1
ATOM 866 N N . LEU A 1 107 ? 15.675 -6.454 -16.851 1.00 85.12 107 LEU A N 1
ATOM 867 C CA . LEU A 1 107 ? 16.490 -6.372 -18.066 1.00 85.12 107 LEU A CA 1
ATOM 868 C C . LEU A 1 107 ? 16.451 -4.978 -18.709 1.00 85.12 107 LEU A C 1
ATOM 870 O O . LEU A 1 107 ? 17.101 -4.753 -19.731 1.00 85.12 107 LEU A O 1
ATOM 874 N N . TYR A 1 108 ? 15.666 -4.047 -18.160 1.00 89.19 108 TYR A N 1
ATOM 875 C CA . TYR A 1 108 ? 15.586 -2.685 -18.677 1.00 89.19 108 TYR A CA 1
ATOM 876 C C . TYR A 1 108 ? 16.911 -1.948 -18.462 1.00 89.19 108 TYR A C 1
ATOM 878 O O . TYR A 1 108 ? 17.620 -2.158 -17.479 1.00 89.19 108 TYR A O 1
ATOM 886 N N . SER A 1 109 ? 17.232 -1.023 -19.370 1.00 92.19 109 SER A N 1
ATOM 887 C CA . SER A 1 109 ? 18.356 -0.113 -19.150 1.00 92.19 109 SER A CA 1
ATOM 888 C C . SER A 1 109 ? 18.089 0.791 -17.941 1.00 92.19 109 SER A C 1
ATOM 890 O O . SER A 1 109 ? 16.937 1.068 -17.596 1.00 92.19 109 SER A O 1
ATOM 892 N N . ALA A 1 110 ? 19.150 1.320 -17.325 1.00 90.56 110 ALA A N 1
ATOM 893 C CA . ALA A 1 110 ? 19.022 2.244 -16.196 1.00 90.56 110 ALA A CA 1
ATOM 894 C C . ALA A 1 110 ? 18.120 3.455 -16.518 1.00 90.56 110 ALA A C 1
ATOM 896 O O . ALA A 1 110 ? 17.324 3.879 -15.681 1.00 90.56 110 ALA A O 1
ATOM 897 N N . GLU A 1 111 ? 18.188 3.971 -17.748 1.00 92.69 111 GLU A N 1
ATOM 898 C CA . GLU A 1 111 ? 17.342 5.072 -18.218 1.00 92.69 111 GLU A CA 1
ATOM 899 C C . GLU A 1 111 ? 15.861 4.667 -18.316 1.00 92.69 111 GLU A C 1
ATOM 901 O O . GLU A 1 111 ? 14.982 5.409 -17.876 1.00 92.69 111 GLU A O 1
ATOM 906 N N . MET A 1 112 ? 15.566 3.469 -18.832 1.00 92.00 112 MET A N 1
ATOM 907 C CA . MET A 1 112 ? 14.197 2.948 -18.912 1.00 92.00 112 MET A CA 1
ATOM 908 C C . MET A 1 112 ? 13.604 2.684 -17.528 1.00 92.00 112 MET A C 1
ATOM 910 O O . MET A 1 112 ? 12.434 3.001 -17.295 1.00 92.00 112 MET A O 1
ATOM 914 N N . ILE A 1 113 ? 14.402 2.143 -16.603 1.00 89.31 113 ILE A N 1
ATOM 915 C CA . ILE A 1 113 ? 14.004 1.948 -15.204 1.00 89.31 113 ILE A CA 1
ATOM 916 C C . ILE A 1 113 ? 13.665 3.302 -14.578 1.00 89.31 113 ILE A C 1
ATOM 918 O O . ILE A 1 113 ? 12.588 3.453 -14.001 1.00 89.31 113 ILE A O 1
ATOM 922 N N . LEU A 1 114 ? 14.537 4.304 -14.737 1.00 91.06 114 LEU A N 1
ATOM 923 C CA . LEU A 1 114 ? 14.315 5.651 -14.210 1.00 91.06 114 LEU A CA 1
ATOM 924 C C . LEU A 1 114 ? 13.037 6.277 -14.782 1.00 91.06 114 LEU A C 1
ATOM 926 O O . LEU A 1 114 ? 12.195 6.756 -14.026 1.00 91.06 114 LEU A O 1
ATOM 930 N N . LYS A 1 115 ? 12.854 6.220 -16.105 1.00 93.25 115 LYS A N 1
ATOM 931 C CA . LYS A 1 115 ? 11.664 6.752 -16.780 1.00 93.25 115 LYS A CA 1
ATOM 932 C C . LYS A 1 115 ? 10.382 6.079 -16.291 1.00 93.25 115 LYS A C 1
ATOM 934 O O . LYS A 1 115 ? 9.397 6.762 -16.026 1.00 93.25 115 LYS A O 1
ATOM 939 N N . THR A 1 116 ? 10.403 4.756 -16.142 1.00 91.62 116 THR A N 1
ATOM 940 C CA . THR A 1 116 ? 9.251 3.987 -15.652 1.00 91.62 116 THR A CA 1
ATOM 941 C C . THR A 1 116 ? 8.928 4.341 -14.202 1.00 91.62 116 THR A C 1
ATOM 943 O O . THR A 1 116 ? 7.772 4.576 -13.869 1.00 91.62 116 THR A O 1
ATOM 946 N N . ASN A 1 117 ? 9.944 4.436 -13.341 1.00 91.81 117 ASN A N 1
ATOM 947 C CA . ASN A 1 117 ? 9.763 4.790 -11.934 1.00 91.81 117 ASN A CA 1
ATOM 948 C C . ASN A 1 117 ? 9.195 6.199 -11.767 1.00 91.81 117 ASN A C 1
ATOM 950 O O . ASN A 1 117 ? 8.285 6.390 -10.966 1.00 91.81 117 ASN A O 1
ATOM 954 N N . ASN A 1 118 ? 9.699 7.160 -12.543 1.00 94.25 118 ASN A N 1
ATOM 955 C CA . ASN A 1 118 ? 9.185 8.525 -12.535 1.00 94.25 118 ASN A CA 1
ATOM 956 C C . ASN A 1 118 ? 7.719 8.564 -12.981 1.00 94.25 118 ASN A C 1
ATOM 958 O O . ASN A 1 118 ? 6.918 9.219 -12.327 1.00 94.25 118 ASN A O 1
ATOM 962 N N . ALA A 1 119 ? 7.354 7.813 -14.026 1.00 94.38 119 ALA A N 1
ATOM 963 C CA . ALA A 1 119 ? 5.973 7.741 -14.497 1.00 94.38 119 ALA A CA 1
ATOM 964 C C . ALA A 1 119 ? 5.018 7.152 -13.440 1.00 94.38 119 ALA A C 1
ATOM 966 O O . ALA A 1 119 ? 3.955 7.714 -13.197 1.00 94.38 119 ALA A O 1
ATOM 967 N N . ILE A 1 120 ? 5.408 6.060 -12.769 1.00 94.19 120 ILE A N 1
ATOM 968 C CA . ILE A 1 120 ? 4.612 5.462 -11.679 1.00 94.19 120 ILE A CA 1
ATOM 969 C C . ILE A 1 120 ? 4.451 6.455 -10.519 1.00 94.19 120 ILE A C 1
ATOM 971 O O . ILE A 1 120 ? 3.350 6.634 -9.994 1.00 94.19 120 ILE A O 1
ATOM 975 N N . ALA A 1 121 ? 5.547 7.102 -10.114 1.00 94.06 121 ALA A N 1
ATOM 976 C CA . ALA A 1 121 ? 5.543 8.063 -9.018 1.00 94.06 121 ALA A CA 1
ATOM 977 C C . ALA A 1 121 ? 4.641 9.273 -9.332 1.00 94.06 121 ALA A C 1
ATOM 979 O O . ALA A 1 121 ? 3.800 9.646 -8.513 1.00 94.06 121 ALA A O 1
ATOM 980 N N . GLU A 1 122 ? 4.745 9.819 -10.547 1.00 94.94 122 GLU A N 1
ATOM 981 C CA . GLU A 1 122 ? 3.925 10.935 -11.027 1.00 94.94 122 GLU A CA 1
ATOM 982 C C . GLU A 1 122 ? 2.433 10.572 -11.078 1.00 94.94 122 GLU A C 1
ATOM 984 O O . GLU A 1 122 ? 1.611 11.301 -10.517 1.00 94.94 122 GLU A O 1
ATOM 989 N N . ASN A 1 123 ? 2.082 9.412 -11.648 1.00 94.00 123 ASN A N 1
ATOM 990 C CA . ASN A 1 123 ? 0.698 8.928 -11.715 1.00 94.00 123 ASN A CA 1
ATOM 991 C C . ASN A 1 123 ? 0.045 8.817 -10.331 1.00 94.00 123 ASN A C 1
ATOM 993 O O . ASN A 1 123 ? -1.137 9.125 -10.167 1.00 94.00 123 ASN A O 1
ATOM 997 N N . ASN A 1 124 ? 0.824 8.415 -9.325 1.00 92.75 124 ASN A N 1
ATOM 998 C CA . ASN A 1 124 ? 0.351 8.231 -7.955 1.00 92.75 124 ASN A CA 1
ATOM 999 C C . ASN A 1 124 ? 0.537 9.473 -7.071 1.00 92.75 124 ASN A C 1
ATOM 1001 O O . ASN A 1 124 ? 0.151 9.443 -5.902 1.00 92.75 124 ASN A O 1
ATOM 1005 N N . LYS A 1 125 ? 1.086 10.571 -7.612 1.00 94.12 125 LYS A N 1
ATOM 1006 C CA . LYS A 1 125 ? 1.401 11.810 -6.878 1.00 94.12 125 LYS A CA 1
ATOM 1007 C C . LYS A 1 125 ? 2.292 11.564 -5.655 1.00 94.12 125 LYS A C 1
ATOM 1009 O O . LYS A 1 125 ? 2.079 12.150 -4.594 1.00 94.12 125 LYS A O 1
ATOM 1014 N N . VAL A 1 126 ? 3.282 10.692 -5.809 1.00 94.38 126 VAL A N 1
ATOM 1015 C CA . VAL A 1 126 ? 4.288 10.384 -4.788 1.00 94.38 126 VAL A CA 1
ATOM 1016 C C . VAL A 1 126 ? 5.681 10.704 -5.309 1.00 94.38 126 VAL A C 1
ATOM 1018 O O . VAL A 1 126 ? 5.886 10.873 -6.509 1.00 94.38 126 VAL A O 1
ATOM 1021 N N . ASP A 1 127 ? 6.659 10.771 -4.412 1.00 93.50 127 ASP A N 1
ATOM 1022 C CA . ASP A 1 127 ? 8.056 10.824 -4.823 1.00 93.50 127 ASP A CA 1
ATOM 1023 C C . ASP A 1 127 ? 8.621 9.416 -5.105 1.00 93.50 127 ASP A C 1
ATOM 1025 O O . ASP A 1 127 ? 8.075 8.376 -4.718 1.00 93.50 127 ASP A O 1
ATOM 1029 N N . VAL A 1 128 ? 9.755 9.381 -5.805 1.00 91.50 128 VAL A N 1
ATOM 1030 C CA . VAL A 1 128 ? 10.457 8.131 -6.133 1.00 91.50 128 VAL A CA 1
ATOM 1031 C C . VAL A 1 128 ? 10.992 7.439 -4.872 1.00 91.50 128 VAL A C 1
ATOM 1033 O O . VAL A 1 128 ? 11.124 6.214 -4.848 1.00 91.50 128 VAL A O 1
ATOM 1036 N N . SER A 1 129 ? 11.275 8.189 -3.805 1.00 93.06 129 SER A N 1
ATOM 1037 C CA . SER A 1 129 ? 11.747 7.636 -2.532 1.00 93.06 129 SER A CA 1
ATOM 1038 C C . SER A 1 129 ? 10.672 6.769 -1.873 1.00 93.06 129 SER A C 1
ATOM 1040 O O . SER A 1 129 ? 10.977 5.676 -1.397 1.00 93.06 129 SER A O 1
ATOM 1042 N N . PHE A 1 130 ? 9.413 7.198 -1.913 1.00 94.06 130 PHE A N 1
ATOM 1043 C CA . PHE A 1 130 ?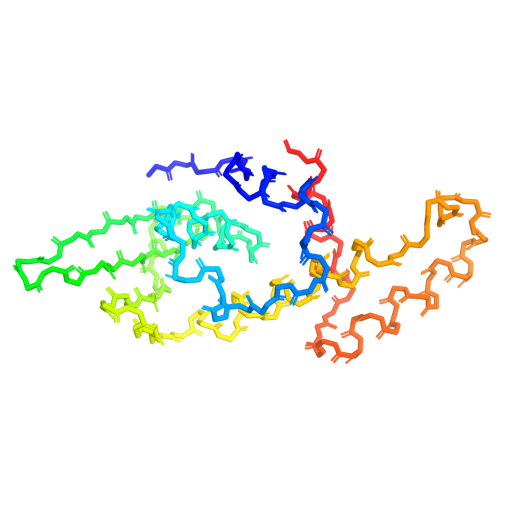 8.257 6.462 -1.427 1.00 94.06 130 PHE A CA 1
ATOM 1044 C C . PHE A 1 130 ? 7.981 5.223 -2.282 1.00 94.06 130 PHE A C 1
ATOM 1046 O O . PHE A 1 130 ? 7.790 4.136 -1.740 1.00 94.06 130 PHE A O 1
ATOM 1053 N N . LEU A 1 131 ? 8.059 5.337 -3.614 1.00 94.75 131 LEU A N 1
ATOM 1054 C CA . LEU A 1 131 ? 7.990 4.170 -4.505 1.00 94.75 131 LEU A CA 1
ATOM 1055 C C . LEU A 1 131 ? 9.059 3.122 -4.141 1.00 94.75 131 LEU A C 1
ATOM 1057 O O . LEU A 1 131 ? 8.765 1.927 -4.042 1.00 94.75 131 LEU A O 1
ATOM 1061 N N . ASN A 1 132 ? 10.297 3.563 -3.911 1.00 92.44 132 ASN A N 1
ATOM 1062 C CA . ASN A 1 132 ? 11.393 2.683 -3.512 1.00 92.44 132 ASN A CA 1
ATOM 1063 C C . ASN A 1 132 ? 11.168 2.074 -2.122 1.00 92.44 132 ASN A C 1
ATOM 1065 O O . ASN A 1 132 ? 11.447 0.891 -1.930 1.00 92.44 132 ASN A O 1
ATOM 1069 N N . LEU A 1 133 ? 10.623 2.834 -1.166 1.00 92.62 133 LEU A N 1
ATOM 1070 C CA . LEU A 1 133 ? 10.229 2.322 0.148 1.00 92.62 133 LEU A CA 1
ATOM 1071 C C . LEU A 1 133 ? 9.222 1.174 0.013 1.00 92.62 133 LEU A C 1
ATOM 1073 O O . LEU A 1 133 ? 9.445 0.107 0.585 1.00 92.62 133 LEU A O 1
ATOM 1077 N N . VAL A 1 134 ? 8.155 1.371 -0.769 1.00 94.19 134 VAL A N 1
ATOM 1078 C CA . VAL A 1 134 ? 7.123 0.349 -0.998 1.00 94.19 134 VAL A CA 1
ATOM 1079 C C . VAL A 1 134 ? 7.738 -0.896 -1.634 1.00 94.19 134 VAL A C 1
ATOM 1081 O O . VAL A 1 134 ? 7.539 -1.994 -1.122 1.00 94.19 134 VAL A O 1
ATOM 1084 N N . ARG A 1 135 ? 8.555 -0.755 -2.688 1.00 91.38 135 ARG A N 1
ATOM 1085 C CA . ARG A 1 135 ? 9.250 -1.896 -3.317 1.00 91.38 135 ARG A CA 1
ATOM 1086 C C . ARG A 1 135 ? 10.136 -2.660 -2.342 1.00 91.38 135 ARG A C 1
ATOM 1088 O O . ARG A 1 135 ? 10.072 -3.886 -2.294 1.00 91.38 135 ARG A O 1
ATOM 1095 N N . ASN A 1 136 ? 10.923 -1.944 -1.544 1.00 90.38 136 ASN A N 1
ATOM 1096 C CA . ASN A 1 136 ? 11.794 -2.559 -0.550 1.00 90.38 136 ASN A CA 1
ATOM 1097 C C . ASN A 1 136 ? 10.982 -3.329 0.496 1.00 90.38 136 ASN A C 1
ATOM 1099 O O . ASN A 1 136 ? 11.348 -4.444 0.854 1.00 90.38 136 ASN A O 1
ATOM 1103 N N . ARG A 1 137 ? 9.863 -2.776 0.974 1.00 91.12 137 ARG A N 1
ATOM 1104 C CA . ARG A 1 137 ? 9.004 -3.461 1.950 1.00 91.12 137 ARG A CA 1
ATOM 1105 C C . ARG A 1 137 ? 8.214 -4.625 1.345 1.00 91.12 137 ARG A C 1
ATOM 1107 O O . ARG A 1 137 ? 7.953 -5.584 2.055 1.00 91.12 137 ARG A O 1
ATOM 1114 N N . LEU A 1 138 ? 7.881 -4.578 0.054 1.00 90.00 138 LEU A N 1
ATOM 1115 C CA . LEU A 1 138 ? 7.270 -5.701 -0.669 1.00 90.00 138 LEU A CA 1
ATOM 1116 C C . LEU A 1 138 ? 8.230 -6.888 -0.843 1.00 90.00 138 LEU A C 1
ATOM 1118 O O . LEU A 1 138 ? 7.781 -8.032 -0.885 1.00 90.00 138 LEU A O 1
ATOM 1122 N N . ALA A 1 139 ? 9.531 -6.617 -0.978 1.00 84.44 139 ALA A N 1
ATOM 1123 C CA . ALA A 1 139 ? 10.559 -7.640 -1.156 1.00 84.44 139 ALA A CA 1
ATOM 1124 C C . ALA A 1 139 ? 10.952 -8.361 0.152 1.00 84.44 139 ALA A C 1
ATOM 1126 O O . ALA A 1 139 ? 11.473 -9.474 0.088 1.00 84.44 139 ALA A O 1
ATOM 1127 N N . ASN A 1 140 ? 10.707 -7.747 1.319 1.00 70.00 140 ASN A N 1
ATOM 1128 C CA . ASN A 1 140 ? 11.038 -8.286 2.650 1.00 70.00 140 ASN A CA 1
ATOM 1129 C C . ASN A 1 140 ? 9.861 -9.051 3.284 1.00 70.00 140 ASN A C 1
ATOM 1131 O O . ASN A 1 140 ? 10.082 -10.063 3.990 1.00 70.00 140 ASN A O 1
#

Sequence (140 aa):
MFKTKIEHLKQVIQSDDFLSLSFEDLINFNNSIQLLEDLIYLVGYNIILIERTPSGTTIFSAGMFPNDLDEKIRFDNSNIEGKLLLAIKTTFNLMLEIKRLPNIFELYSAEMILKTNNAIAENNKVDVSFLNLVRNRLAN